Protein AF-A0A7C7CRY0-F1 (afdb_monomer)

Radius of gyration: 20.44 Å; Cα contacts (8 Å, |Δi|>4): 171; chains: 1; bounding box: 47×30×73 Å

Foldseek 3Di:
DDDDDDDPPDVPDPQPFPFPWDKDKDFPVPDDQQWWFQDPNFTWGWNDKDWDDPPDDFIKIWTWIAGP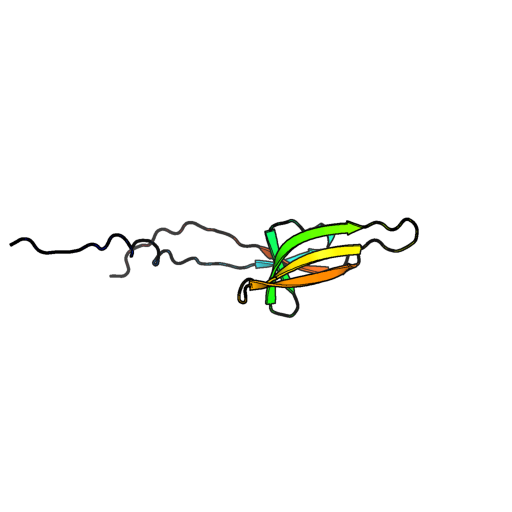VPRDIDIDIGTGGDITITIDTDGDRDDDDDDD

Structure (mmCIF, N/CA/C/O backbone):
data_AF-A0A7C7CRY0-F1
#
_entry.id   AF-A0A7C7CRY0-F1
#
loop_
_atom_site.group_PDB
_atom_site.id
_atom_site.type_symbol
_atom_site.label_atom_id
_atom_site.label_alt_id
_atom_site.label_comp_id
_atom_site.label_asym_id
_atom_site.label_entity_id
_atom_site.label_seq_id
_atom_site.pdbx_PDB_ins_code
_atom_site.Cartn_x
_atom_site.Cartn_y
_atom_site.Cartn_z
_atom_site.occupancy
_atom_site.B_iso_or_equiv
_atom_site.auth_seq_id
_atom_site.auth_comp_id
_atom_site.auth_asym_id
_atom_site.auth_atom_id
_atom_site.pdbx_PDB_model_num
ATOM 1 N N . MET A 1 1 ? -15.698 9.501 54.788 1.00 42.81 1 MET A N 1
ATOM 2 C CA . MET A 1 1 ? -16.188 10.594 53.923 1.00 42.81 1 MET A CA 1
ATOM 3 C C . MET A 1 1 ? -14.940 11.376 53.527 1.00 42.81 1 MET A C 1
ATOM 5 O O . MET A 1 1 ? -14.477 12.171 54.319 1.00 42.81 1 MET A O 1
ATOM 9 N N . TRP A 1 2 ? -14.157 10.947 52.539 1.00 36.72 2 TRP A N 1
ATOM 10 C CA . TRP A 1 2 ? -14.464 10.951 51.110 1.00 36.72 2 TRP A CA 1
ATOM 11 C C . TRP A 1 2 ? -13.926 9.704 50.389 1.00 36.72 2 TRP A C 1
ATOM 13 O O . TRP A 1 2 ? -12.774 9.310 50.534 1.00 36.72 2 TRP A O 1
ATOM 23 N N . ARG A 1 3 ? -14.837 9.102 49.638 1.00 37.97 3 ARG A N 1
ATOM 24 C CA . ARG A 1 3 ? -14.723 8.081 48.594 1.00 37.97 3 ARG A CA 1
ATOM 25 C C . ARG A 1 3 ? -14.927 8.917 47.305 1.00 37.97 3 ARG A C 1
ATOM 27 O O . ARG A 1 3 ? -15.762 9.810 47.349 1.00 37.97 3 ARG A O 1
ATOM 34 N N . GLU A 1 4 ? -14.118 8.870 46.243 1.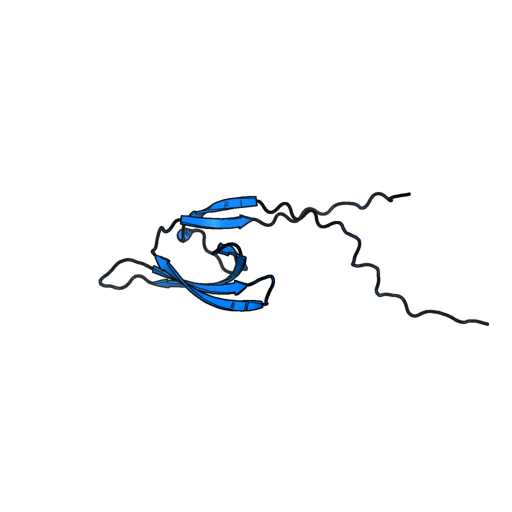00 36.78 4 GLU A N 1
ATOM 35 C CA . GLU A 1 4 ? -14.281 7.938 45.121 1.00 36.78 4 GLU A CA 1
ATOM 36 C C . GLU A 1 4 ? -13.483 8.414 43.876 1.00 36.78 4 GLU A C 1
ATOM 38 O O . GLU A 1 4 ? -13.426 9.601 43.577 1.00 36.78 4 GLU A O 1
ATOM 43 N N . PHE A 1 5 ? -12.952 7.430 43.138 1.00 36.81 5 PHE A N 1
ATOM 44 C CA . PHE A 1 5 ? -12.900 7.338 41.667 1.00 36.81 5 PHE A CA 1
ATOM 45 C C . PHE A 1 5 ? -11.760 7.997 40.872 1.00 36.81 5 PHE A C 1
ATOM 47 O O . PHE A 1 5 ? -11.869 9.038 40.233 1.00 36.81 5 PHE A O 1
ATOM 54 N N . VAL A 1 6 ? -10.711 7.182 40.735 1.00 46.31 6 VAL A N 1
ATOM 55 C CA . VAL A 1 6 ? -10.103 6.825 39.445 1.00 46.31 6 VAL A CA 1
ATOM 56 C C . VAL A 1 6 ? -11.176 6.692 38.348 1.00 46.31 6 VAL A C 1
ATOM 58 O O . VAL A 1 6 ? -11.940 5.733 38.346 1.00 46.31 6 VAL A O 1
ATOM 61 N N . SER A 1 7 ? -11.226 7.634 37.404 1.00 42.84 7 SER A N 1
ATOM 62 C CA . SER A 1 7 ? -11.927 7.479 36.117 1.00 42.84 7 SER A CA 1
ATOM 63 C C . SER A 1 7 ? -11.456 8.541 35.108 1.00 42.84 7 SER A C 1
ATOM 65 O O . SER A 1 7 ? -12.241 9.315 34.565 1.00 42.84 7 SER A O 1
ATOM 67 N N . LEU A 1 8 ? -10.150 8.592 34.835 1.00 39.84 8 LEU A N 1
ATOM 68 C CA . LEU A 1 8 ? -9.580 9.381 33.731 1.00 39.84 8 LEU A CA 1
ATOM 69 C C . LEU A 1 8 ? -9.324 8.508 32.494 1.00 39.84 8 LEU A C 1
ATOM 71 O O . LEU A 1 8 ? -8.260 8.592 31.892 1.00 39.84 8 LEU A O 1
ATOM 75 N N . ASN A 1 9 ? -10.263 7.633 32.115 1.00 40.09 9 ASN A N 1
ATOM 76 C CA . ASN A 1 9 ? -10.045 6.782 30.939 1.00 40.09 9 ASN A CA 1
ATOM 77 C C . ASN A 1 9 ? -11.277 6.521 30.064 1.00 40.09 9 ASN A C 1
ATOM 79 O O . ASN A 1 9 ? -11.398 5.454 29.470 1.00 40.09 9 ASN A O 1
ATOM 83 N N . SER A 1 10 ? -12.161 7.514 29.943 1.00 40.69 10 SER A N 1
ATOM 84 C CA . SER A 1 10 ? -13.332 7.427 29.049 1.00 40.69 10 SER A CA 1
ATOM 85 C C . SER A 1 10 ? -13.437 8.588 28.050 1.00 40.69 10 SER A C 1
ATOM 87 O O . SER A 1 10 ? -14.335 8.606 27.216 1.00 40.69 10 SER A O 1
ATOM 89 N N . TYR A 1 11 ? -12.488 9.531 28.064 1.00 38.75 11 TYR A N 1
ATOM 90 C CA . TYR A 1 11 ? -12.481 10.737 27.218 1.00 38.75 11 TYR A CA 1
ATOM 91 C C . TYR A 1 11 ? -11.828 10.535 25.837 1.00 38.75 11 TYR A C 1
ATOM 93 O O . TYR A 1 11 ? -11.209 11.443 25.293 1.00 38.75 11 TYR A O 1
ATOM 101 N N . TRP A 1 12 ? -11.939 9.335 25.262 1.00 43.34 12 TRP A N 1
ATOM 102 C CA . TRP A 1 12 ? -11.359 9.0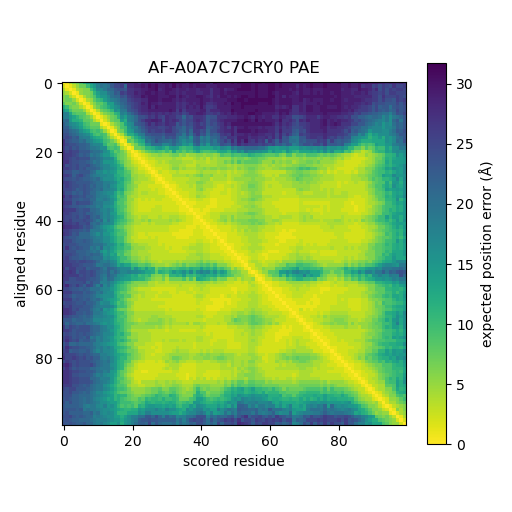36 23.943 1.00 43.34 12 TRP A CA 1
ATOM 103 C C . TRP A 1 12 ? -12.275 8.255 22.993 1.00 43.34 12 TRP A C 1
ATOM 105 O O . TRP A 1 12 ? -11.851 7.948 21.884 1.00 43.34 12 TRP A O 1
ATOM 115 N N . GLN A 1 13 ? -13.521 7.942 23.367 1.00 35.78 13 GLN A N 1
ATOM 116 C CA . GLN A 1 13 ? -14.366 7.052 22.551 1.00 35.78 13 GLN A CA 1
ATOM 117 C C . GLN A 1 13 ? -15.530 7.710 21.795 1.00 35.78 13 GLN A C 1
ATOM 119 O O . GLN A 1 13 ? -16.168 7.027 21.002 1.00 35.78 13 GLN A O 1
ATOM 124 N N . SER A 1 14 ? -15.804 9.006 21.960 1.00 38.53 14 SER A N 1
ATOM 125 C CA . SER A 1 14 ? -17.022 9.629 21.401 1.00 38.53 14 SER A CA 1
ATOM 126 C C . SER A 1 14 ? -16.787 10.692 20.325 1.00 38.53 14 SER A C 1
ATOM 128 O O . SER A 1 14 ? -17.693 11.459 20.002 1.00 38.53 14 SER A O 1
ATOM 130 N N . VAL A 1 15 ? -15.609 10.725 19.698 1.00 40.19 15 VAL A N 1
ATOM 131 C CA . VAL A 1 15 ? -15.449 11.487 18.452 1.00 40.19 15 VAL A CA 1
ATOM 132 C C . VAL A 1 15 ? -15.868 10.571 17.312 1.00 40.19 15 VAL A C 1
ATOM 134 O O . VAL A 1 15 ? -15.114 9.690 16.907 1.00 40.19 15 VAL A O 1
ATOM 137 N N . ASN A 1 16 ? -17.100 10.744 16.833 1.00 38.47 16 ASN A N 1
ATOM 138 C CA . ASN A 1 16 ? -17.607 10.090 15.632 1.00 38.47 16 ASN A CA 1
ATOM 139 C C . ASN A 1 16 ? -16.641 10.340 14.463 1.00 38.47 16 ASN A C 1
ATOM 141 O O . ASN A 1 16 ? -16.674 11.379 13.803 1.00 38.47 16 ASN A O 1
ATOM 145 N N . TYR A 1 17 ? -15.752 9.380 14.223 1.00 44.06 17 TYR A N 1
ATOM 146 C CA . TYR A 1 17 ? -14.850 9.359 13.085 1.00 44.06 17 TYR A CA 1
ATOM 147 C C . TYR A 1 17 ? -15.698 8.990 11.865 1.00 44.06 17 TYR A C 1
ATOM 149 O O . TYR A 1 17 ? -15.922 7.818 11.569 1.00 44.06 17 TYR A O 1
ATOM 157 N N . CYS A 1 18 ? -16.247 9.989 11.171 1.00 44.78 18 CYS A N 1
ATOM 158 C CA . CYS A 1 18 ? -16.859 9.771 9.863 1.00 44.78 18 CYS A CA 1
ATOM 159 C C . CYS A 1 18 ? -15.732 9.501 8.864 1.00 44.78 18 CYS A C 1
ATOM 161 O O . CYS A 1 18 ? -15.238 10.388 8.166 1.00 44.78 18 CYS A O 1
ATOM 163 N N . GLU A 1 19 ? -15.275 8.258 8.856 1.00 54.28 19 GLU A N 1
ATOM 164 C CA . GLU A 1 19 ? -14.240 7.750 7.976 1.00 54.28 19 GLU A CA 1
ATOM 165 C C . GLU A 1 19 ? -14.851 7.605 6.573 1.00 54.28 19 GLU A C 1
ATOM 167 O O . GLU A 1 19 ? -15.236 6.520 6.132 1.00 54.28 19 GLU A O 1
ATOM 172 N N . LYS A 1 20 ? -15.038 8.723 5.860 1.00 58.66 20 LYS A N 1
ATOM 173 C CA . LYS A 1 20 ? -15.509 8.682 4.471 1.00 58.66 20 LYS A CA 1
ATOM 174 C C . LYS A 1 20 ? -14.369 8.168 3.597 1.00 58.66 20 LYS A C 1
ATOM 176 O O . LYS A 1 20 ? -13.583 8.931 3.043 1.00 58.66 20 LYS A O 1
ATOM 181 N N . LEU A 1 21 ? -14.268 6.847 3.511 1.00 68.38 21 LEU A N 1
ATOM 182 C CA . LEU A 1 21 ? -13.282 6.155 2.695 1.00 68.38 21 LEU A CA 1
ATOM 183 C C . 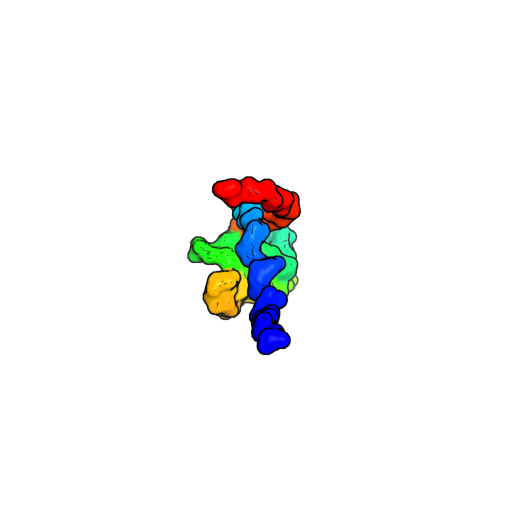LEU A 1 21 ? -13.654 6.319 1.224 1.00 68.38 21 LEU A C 1
ATOM 185 O O . LEU A 1 21 ? -14.653 5.770 0.755 1.00 68.38 21 LEU A O 1
ATOM 189 N N . ARG A 1 22 ? -12.850 7.082 0.484 1.00 80.88 22 ARG A N 1
ATOM 190 C CA . ARG A 1 22 ? -12.990 7.190 -0.969 1.00 80.88 22 ARG A CA 1
ATOM 191 C C . ARG A 1 22 ? -12.079 6.158 -1.625 1.00 80.88 22 ARG A C 1
ATOM 193 O O . ARG A 1 22 ? -10.865 6.205 -1.429 1.00 80.88 22 ARG A O 1
ATOM 200 N N . ILE A 1 23 ? -12.663 5.256 -2.413 1.00 84.94 23 ILE A N 1
ATOM 201 C CA . ILE A 1 23 ? -11.906 4.369 -3.302 1.00 84.94 23 ILE A CA 1
ATOM 202 C C . ILE A 1 23 ? -11.594 5.154 -4.573 1.00 84.94 23 ILE A C 1
ATOM 204 O O . ILE A 1 23 ? -12.497 5.704 -5.207 1.00 84.94 23 ILE A O 1
ATOM 208 N N . ILE A 1 24 ? -10.316 5.229 -4.920 1.00 88.31 24 ILE A N 1
ATOM 209 C CA . ILE A 1 24 ? -9.840 5.793 -6.179 1.00 88.31 24 ILE A CA 1
ATOM 210 C C . ILE A 1 24 ? -9.149 4.692 -6.980 1.00 88.31 24 ILE A C 1
ATOM 212 O O . ILE A 1 24 ? -8.426 3.860 -6.428 1.00 88.31 24 ILE A O 1
ATOM 216 N N . LEU A 1 25 ? -9.387 4.684 -8.288 1.00 88.56 25 LEU A N 1
ATOM 217 C CA . LEU A 1 25 ? -8.644 3.841 -9.214 1.00 88.56 25 LEU A CA 1
ATOM 218 C C . LEU A 1 25 ? -7.319 4.534 -9.524 1.00 88.56 25 LEU A C 1
ATOM 220 O O . LEU A 1 25 ? -7.313 5.654 -10.027 1.00 88.56 25 LEU A O 1
ATOM 224 N N . GLY A 1 26 ? -6.220 3.858 -9.216 1.00 89.50 26 GLY A N 1
ATOM 225 C CA . GLY A 1 26 ? -4.862 4.309 -9.485 1.00 89.50 26 GLY A CA 1
ATOM 226 C C . GLY A 1 26 ? -4.056 3.238 -10.210 1.00 89.50 26 GLY A C 1
ATOM 227 O O . GLY A 1 26 ? -4.558 2.177 -10.594 1.00 89.50 26 GLY A O 1
ATOM 228 N N . THR A 1 27 ? -2.769 3.506 -10.388 1.00 92.19 27 THR A N 1
ATOM 229 C CA . THR A 1 27 ? -1.807 2.533 -10.927 1.00 92.19 27 THR A CA 1
ATOM 230 C C . THR A 1 27 ? -0.731 2.218 -9.898 1.00 92.19 27 THR A C 1
ATOM 232 O O . THR A 1 27 ? -0.557 2.951 -8.925 1.00 92.19 27 THR A O 1
ATOM 235 N N . THR A 1 28 ? 0.054 1.161 -10.113 1.00 89.38 28 THR A N 1
ATOM 236 C CA . THR A 1 28 ? 1.181 0.817 -9.223 1.00 89.38 28 THR A CA 1
ATOM 237 C C . THR A 1 28 ? 2.199 1.948 -9.022 1.00 89.38 28 THR A C 1
ATOM 239 O O . THR A 1 28 ? 3.000 1.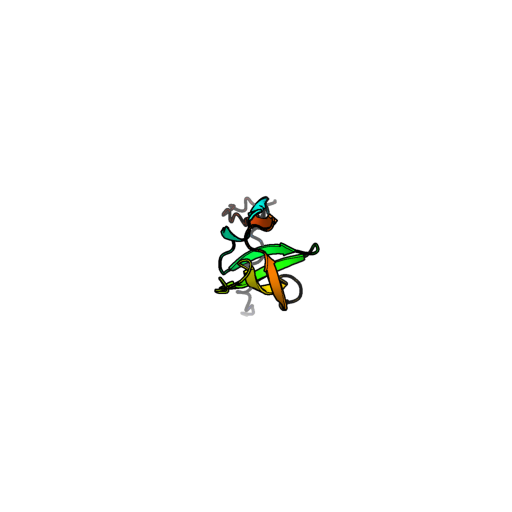881 -8.094 1.00 89.38 28 THR A O 1
ATOM 242 N N . ALA A 1 29 ? 2.188 2.985 -9.867 1.00 87.44 29 ALA A N 1
ATOM 243 C CA . ALA A 1 29 ? 3.019 4.178 -9.714 1.00 87.44 29 ALA A CA 1
ATOM 244 C C . ALA A 1 29 ? 2.622 5.046 -8.503 1.00 87.44 29 ALA A C 1
ATOM 246 O O . ALA A 1 29 ? 3.459 5.768 -7.952 1.00 87.44 29 ALA A O 1
ATOM 247 N N . GLU A 1 30 ? 1.366 4.960 -8.066 1.00 87.19 30 GLU A N 1
ATOM 248 C CA . GLU A 1 30 ? 0.821 5.709 -6.928 1.00 87.19 30 GLU A CA 1
ATOM 249 C C . GLU A 1 30 ? 1.022 4.993 -5.587 1.00 87.19 30 GLU A C 1
ATOM 251 O O . GLU A 1 30 ? 0.704 5.544 -4.534 1.00 87.19 30 GLU A O 1
ATOM 256 N N . ILE A 1 31 ? 1.600 3.786 -5.592 1.00 90.12 31 ILE A N 1
ATOM 257 C CA . ILE A 1 31 ? 1.922 3.063 -4.360 1.00 90.12 31 ILE A CA 1
ATOM 258 C C . ILE A 1 31 ? 2.949 3.868 -3.562 1.00 90.12 31 ILE A C 1
ATOM 260 O O . ILE A 1 31 ? 3.987 4.304 -4.071 1.00 90.12 31 ILE A O 1
ATOM 264 N N . ARG A 1 32 ? 2.640 4.069 -2.284 1.00 89.25 32 ARG A N 1
ATOM 265 C CA . ARG A 1 32 ? 3.498 4.723 -1.297 1.00 89.25 32 ARG A CA 1
ATOM 266 C C . ARG A 1 32 ? 3.458 3.929 0.003 1.00 89.25 32 ARG A C 1
ATOM 268 O O . ARG A 1 32 ? 2.493 3.213 0.273 1.00 89.25 32 ARG A O 1
ATOM 275 N N . ASN A 1 33 ? 4.493 4.081 0.824 1.00 90.19 33 ASN A N 1
ATOM 276 C CA . ASN A 1 33 ? 4.499 3.507 2.166 1.00 90.19 33 ASN A CA 1
ATOM 277 C C . ASN A 1 33 ? 3.337 4.081 2.980 1.00 90.19 33 ASN A C 1
ATOM 279 O O . ASN A 1 33 ? 3.002 5.258 2.856 1.00 90.19 33 ASN A O 1
ATOM 283 N N . ASN A 1 34 ? 2.734 3.240 3.816 1.00 89.56 34 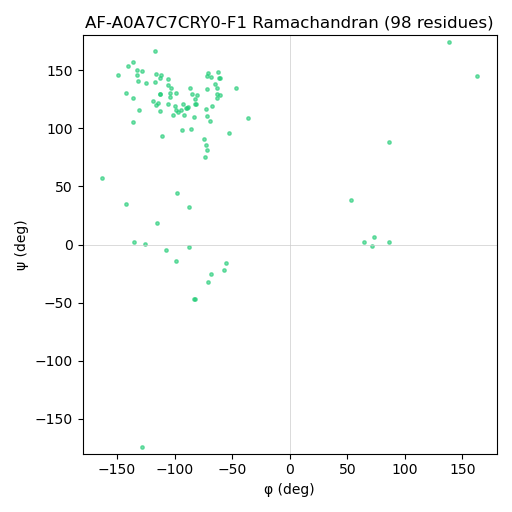ASN A N 1
ATOM 284 C CA . ASN A 1 34 ? 1.538 3.530 4.602 1.00 89.56 34 ASN A CA 1
ATOM 285 C C . ASN A 1 34 ? 0.250 3.802 3.807 1.00 89.56 34 ASN A C 1
ATOM 287 O O . ASN A 1 34 ? -0.778 4.040 4.440 1.00 89.56 34 ASN A O 1
ATOM 291 N N . ALA A 1 35 ? 0.259 3.721 2.472 1.00 90.75 35 ALA A N 1
ATOM 292 C CA . ALA A 1 35 ? -0.972 3.784 1.691 1.00 90.75 35 ALA A CA 1
ATOM 293 C C . ALA A 1 35 ? -1.892 2.603 2.038 1.00 90.75 35 ALA A C 1
ATOM 295 O O . ALA A 1 35 ? -1.421 1.511 2.366 1.00 90.75 35 ALA A O 1
ATOM 296 N N . VAL A 1 36 ? -3.203 2.814 1.951 1.00 91.50 36 VAL A N 1
ATOM 297 C CA . VAL A 1 36 ? -4.198 1.754 2.125 1.00 91.50 36 VAL A CA 1
ATOM 298 C C . VAL A 1 36 ? -4.734 1.368 0.757 1.00 91.50 36 VAL A C 1
ATOM 300 O O . VAL A 1 36 ? -5.176 2.220 -0.008 1.00 91.50 36 VAL A O 1
ATOM 303 N N . LEU A 1 37 ? -4.684 0.081 0.451 1.00 92.56 37 LEU A N 1
ATOM 304 C CA . LEU A 1 37 ? -5.162 -0.508 -0.790 1.00 92.56 37 LEU A CA 1
ATOM 305 C C . LEU A 1 37 ? -6.384 -1.376 -0.505 1.00 92.56 37 LEU A C 1
ATOM 307 O O . LEU A 1 37 ? -6.455 -2.036 0.538 1.00 92.56 37 LEU A O 1
ATOM 311 N N . LEU A 1 38 ? -7.323 -1.410 -1.444 1.00 91.50 38 LEU A N 1
ATOM 312 C CA . LEU A 1 38 ? -8.354 -2.437 -1.482 1.00 91.50 38 LEU A CA 1
ATOM 313 C C . LEU A 1 38 ? -7.838 -3.578 -2.361 1.00 91.50 38 LEU A C 1
ATOM 315 O O . LEU A 1 38 ? -7.638 -3.423 -3.562 1.00 91.50 38 LEU A O 1
ATOM 319 N N . HIS A 1 39 ? -7.554 -4.725 -1.749 1.00 89.69 39 HIS A N 1
ATOM 320 C CA . HIS A 1 39 ? -7.027 -5.884 -2.462 1.00 89.69 39 HIS A CA 1
ATOM 321 C C . HIS A 1 39 ? -7.744 -7.149 -1.997 1.00 89.69 39 HIS A C 1
ATOM 323 O O . HIS A 1 39 ? -7.806 -7.425 -0.798 1.00 89.69 39 HIS A O 1
ATOM 329 N N . LYS A 1 40 ? -8.307 -7.917 -2.942 1.00 87.56 40 LYS A N 1
ATOM 330 C CA . LYS A 1 40 ? -9.095 -9.139 -2.663 1.00 87.56 40 LYS A CA 1
ATOM 331 C C . LYS A 1 40 ? -10.238 -8.888 -1.656 1.00 87.56 40 LYS A C 1
ATOM 333 O O . LYS A 1 40 ? -10.483 -9.701 -0.770 1.00 87.56 40 LYS A O 1
ATOM 338 N N . GLY A 1 41 ? -10.890 -7.724 -1.752 1.00 87.50 41 GLY A N 1
ATOM 339 C CA . GLY A 1 41 ? -11.979 -7.311 -0.855 1.00 87.50 41 GLY A CA 1
ATOM 340 C C . GLY A 1 41 ? -11.541 -6.912 0.560 1.00 87.50 41 GLY A C 1
ATOM 341 O O . GLY A 1 41 ? -12.390 -6.663 1.411 1.00 87.50 41 GLY A O 1
ATOM 342 N N . LYS A 1 42 ? -10.232 -6.834 0.830 1.00 90.25 42 LYS A N 1
ATOM 343 C CA . LYS A 1 42 ? -9.682 -6.483 2.143 1.00 90.25 42 LYS A CA 1
ATOM 344 C C . LYS A 1 42 ? -8.903 -5.177 2.103 1.00 90.25 42 LYS A C 1
ATOM 346 O O . LYS A 1 42 ? -8.235 -4.868 1.116 1.00 90.25 42 LYS A O 1
ATOM 351 N N . ARG A 1 43 ? -8.960 -4.432 3.210 1.00 91.88 43 ARG A N 1
ATOM 352 C CA . ARG A 1 43 ? -8.200 -3.191 3.401 1.00 91.88 43 ARG A CA 1
ATOM 353 C C . ARG A 1 43 ? -6.792 -3.540 3.865 1.00 91.88 43 ARG A C 1
ATOM 355 O O . ARG A 1 43 ? -6.590 -4.013 4.983 1.00 91.88 43 ARG A O 1
ATOM 362 N N . MET A 1 44 ? -5.832 -3.321 2.983 1.00 93.69 44 MET A N 1
ATOM 363 C CA . MET A 1 44 ? -4.443 -3.722 3.148 1.00 93.69 44 MET A CA 1
ATOM 364 C C . MET A 1 44 ? -3.562 -2.478 3.201 1.00 93.69 44 MET A C 1
ATOM 366 O O . MET A 1 44 ? -3.524 -1.694 2.259 1.00 93.69 44 MET A O 1
ATOM 370 N N . LYS A 1 45 ? -2.834 -2.288 4.297 1.00 93.31 45 LYS A N 1
ATOM 371 C CA . LYS A 1 45 ? -1.859 -1.211 4.448 1.00 93.31 45 LYS A CA 1
ATOM 372 C C . LYS A 1 45 ? -0.514 -1.627 3.859 1.00 93.31 45 LYS A C 1
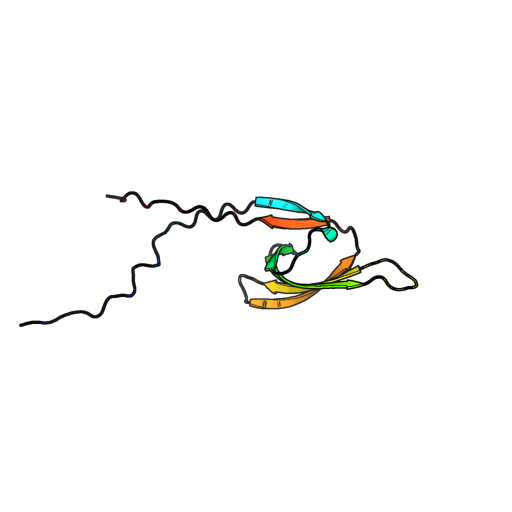ATOM 374 O O . LYS A 1 45 ? 0.019 -2.676 4.215 1.00 93.31 45 LYS A O 1
ATOM 379 N N . VAL A 1 46 ? 0.064 -0.793 3.005 1.00 94.62 46 VAL A N 1
ATOM 380 C CA . VAL A 1 46 ? 1.416 -0.980 2.469 1.00 94.62 46 VAL A CA 1
ATOM 381 C C . VAL A 1 46 ? 2.426 -0.682 3.572 1.00 94.62 46 VAL A C 1
ATOM 383 O O . VAL A 1 46 ? 2.499 0.443 4.064 1.00 94.62 46 VAL A O 1
ATOM 386 N N . LEU A 1 47 ? 3.203 -1.684 3.971 1.00 94.38 47 LEU A N 1
ATOM 387 C CA . LEU A 1 47 ? 4.336 -1.497 4.878 1.00 94.38 47 LEU A CA 1
ATOM 388 C C . LEU A 1 47 ? 5.569 -1.042 4.101 1.00 94.38 47 LEU A C 1
ATOM 390 O O . LEU A 1 47 ? 6.231 -0.086 4.489 1.00 94.38 47 LEU A O 1
ATOM 394 N N . GLU A 1 48 ? 5.836 -1.721 2.991 1.00 93.44 48 GLU A N 1
ATOM 395 C CA . GLU A 1 48 ? 7.008 -1.500 2.157 1.00 93.44 48 GLU A CA 1
ATOM 396 C C . GLU A 1 48 ? 6.666 -1.818 0.701 1.00 93.44 48 GLU A C 1
ATOM 398 O O . GLU A 1 48 ? 5.882 -2.736 0.425 1.00 93.44 48 GLU A O 1
ATOM 403 N N . PHE A 1 49 ? 7.264 -1.077 -0.229 1.00 93.56 49 PHE A N 1
ATOM 404 C CA . PHE A 1 49 ? 7.231 -1.396 -1.650 1.00 93.56 49 PHE A CA 1
ATOM 405 C C . PHE A 1 49 ? 8.629 -1.307 -2.262 1.00 93.56 49 PHE A C 1
ATOM 407 O O . PHE A 1 49 ? 9.436 -0.453 -1.903 1.00 93.56 49 PHE A O 1
ATOM 414 N N . GLN A 1 50 ? 8.887 -2.170 -3.237 1.00 93.31 50 GLN A N 1
ATOM 415 C CA . GLN A 1 50 ? 10.124 -2.207 -3.996 1.00 93.31 50 GLN A CA 1
ATOM 416 C C . GLN A 1 50 ? 9.787 -2.259 -5.481 1.00 93.31 50 GLN A C 1
ATOM 418 O O . GLN A 1 50 ? 9.208 -3.233 -5.964 1.00 93.31 50 GLN A O 1
ATOM 423 N N . HIS A 1 51 ? 10.165 -1.217 -6.216 1.00 90.62 51 HIS A N 1
ATOM 424 C CA . HIS A 1 51 ? 10.071 -1.211 -7.670 1.00 90.62 51 HIS A CA 1
ATOM 425 C C . HIS A 1 51 ? 11.361 -1.786 -8.258 1.00 90.62 51 HIS A C 1
ATOM 427 O O . HIS A 1 51 ? 12.442 -1.238 -8.047 1.00 90.62 51 HIS A O 1
ATOM 433 N N . VAL A 1 52 ? 11.248 -2.891 -8.990 1.00 92.38 52 VAL A N 1
ATOM 434 C CA . VAL A 1 52 ? 12.377 -3.576 -9.621 1.00 92.38 52 VAL A CA 1
ATOM 435 C C . VAL A 1 52 ? 12.256 -3.453 -11.136 1.00 92.38 52 VAL A C 1
ATOM 437 O O . VAL A 1 52 ? 11.217 -3.765 -11.719 1.00 92.38 52 VAL A O 1
ATOM 440 N N . LYS A 1 53 ? 13.346 -3.017 -11.773 1.00 90.94 53 LYS A N 1
ATOM 441 C CA . LYS A 1 53 ? 13.518 -3.001 -13.229 1.00 90.94 53 LYS A CA 1
ATOM 442 C C . LYS A 1 53 ? 14.578 -4.045 -13.592 1.00 90.94 53 LYS A C 1
ATOM 444 O O . LYS A 1 53 ? 15.766 -3.737 -13.498 1.00 90.94 53 LYS A O 1
ATOM 449 N N . PRO A 1 54 ? 14.195 -5.291 -13.916 1.00 89.50 54 PRO A N 1
ATOM 450 C CA . PRO A 1 54 ? 15.174 -6.292 -14.315 1.00 89.50 54 PRO A CA 1
ATOM 451 C C . PRO A 1 54 ? 15.829 -5.847 -15.628 1.00 89.50 54 PRO A C 1
ATOM 453 O O . PRO A 1 54 ? 15.143 -5.376 -16.529 1.00 89.50 54 PRO A O 1
ATOM 456 N N . GLY A 1 55 ? 17.151 -6.004 -15.756 1.00 83.75 55 GLY A N 1
ATOM 457 C CA . GLY A 1 55 ? 17.877 -5.605 -16.973 1.00 83.75 55 GLY A CA 1
ATOM 458 C C . GLY A 1 55 ? 17.350 -6.275 -18.252 1.00 83.75 55 GLY A C 1
ATOM 459 O O . GLY A 1 55 ? 17.518 -5.741 -19.343 1.00 83.75 55 GLY A O 1
ATOM 460 N N . LYS A 1 56 ? 16.659 -7.416 -18.111 1.00 80.25 56 LYS A N 1
ATOM 461 C CA . LYS A 1 56 ? 15.919 -8.109 -19.168 1.00 80.25 56 LYS A CA 1
ATOM 462 C C . LYS A 1 56 ? 14.562 -8.567 -18.613 1.00 80.25 56 LYS A C 1
ATOM 464 O O . LYS A 1 56 ? 14.513 -9.505 -17.823 1.00 80.25 56 LYS A O 1
ATOM 469 N N . GLY A 1 57 ? 13.474 -7.891 -18.989 1.00 82.81 57 GLY A N 1
ATOM 470 C CA . GLY A 1 57 ? 12.103 -8.219 -18.571 1.00 82.81 57 GLY A CA 1
ATOM 471 C C . GLY A 1 57 ? 11.249 -6.996 -18.219 1.00 82.81 57 GLY A C 1
ATOM 472 O O . GLY A 1 57 ? 11.732 -5.867 -18.203 1.00 82.81 57 GLY A O 1
ATOM 473 N N . GLY A 1 58 ? 9.964 -7.228 -17.942 1.00 87.25 58 GLY A N 1
ATOM 474 C CA . GLY A 1 58 ? 9.040 -6.182 -17.496 1.00 87.25 58 GLY A CA 1
ATOM 475 C C . GLY A 1 58 ? 9.335 -5.716 -16.067 1.00 87.25 58 GLY A C 1
ATOM 476 O O . GLY A 1 58 ? 9.777 -6.498 -15.225 1.00 87.25 58 GLY A O 1
ATOM 477 N N . ALA A 1 59 ? 9.082 -4.438 -15.784 1.00 91.12 59 ALA A N 1
ATOM 478 C CA . ALA A 1 59 ? 9.200 -3.898 -14.434 1.00 91.12 59 ALA A CA 1
ATOM 479 C C . ALA A 1 59 ? 8.067 -4.415 -13.529 1.00 91.12 59 ALA A C 1
ATOM 481 O O . ALA A 1 59 ? 6.928 -4.585 -13.973 1.00 91.12 59 ALA A O 1
ATOM 482 N N . PHE A 1 60 ? 8.366 -4.641 -12.251 1.00 92.69 60 PHE A N 1
ATOM 483 C CA . PHE A 1 60 ? 7.386 -5.104 -11.267 1.00 92.69 60 PHE A CA 1
ATOM 484 C C . PHE A 1 60 ? 7.578 -4.415 -9.916 1.00 92.69 60 PHE A C 1
ATOM 486 O O . PHE A 1 60 ? 8.674 -3.975 -9.562 1.00 92.69 60 PHE A O 1
ATOM 493 N N . VAL A 1 61 ? 6.497 -4.327 -9.150 1.00 94.00 61 VAL A N 1
ATOM 494 C CA . VAL A 1 61 ? 6.473 -3.758 -7.805 1.00 94.00 61 VAL A CA 1
ATOM 495 C C . VAL A 1 61 ? 6.175 -4.874 -6.814 1.00 94.00 61 VAL A C 1
ATOM 497 O O . VAL A 1 61 ? 5.092 -5.455 -6.827 1.00 94.00 61 VAL A O 1
ATOM 500 N N . ARG A 1 62 ? 7.133 -5.183 -5.941 1.00 94.12 62 ARG A N 1
ATOM 501 C CA . ARG A 1 62 ? 6.917 -6.069 -4.791 1.00 94.12 62 ARG A CA 1
ATOM 502 C C . ARG A 1 62 ? 6.403 -5.238 -3.633 1.00 94.12 62 ARG A C 1
ATOM 504 O O . ARG A 1 62 ? 6.944 -4.170 -3.367 1.00 94.12 62 ARG A O 1
ATOM 511 N N . THR A 1 63 ? 5.381 -5.716 -2.942 1.00 95.00 63 THR A N 1
ATOM 512 C CA . THR A 1 63 ? 4.806 -5.019 -1.792 1.00 95.00 63 THR A CA 1
ATOM 513 C C . THR A 1 63 ? 4.636 -5.961 -0.618 1.00 95.00 63 THR A C 1
ATOM 515 O O . THR A 1 63 ? 4.236 -7.117 -0.776 1.00 95.00 63 THR A O 1
ATOM 518 N N . LYS A 1 64 ? 4.915 -5.440 0.572 1.00 96.06 64 LYS A N 1
ATOM 519 C CA . LYS A 1 64 ? 4.581 -6.081 1.836 1.00 96.06 64 LYS A CA 1
ATOM 520 C C . LYS A 1 64 ? 3.338 -5.399 2.380 1.00 96.06 64 LYS A C 1
ATOM 522 O O . LYS A 1 64 ? 3.371 -4.222 2.743 1.00 96.06 64 LYS A O 1
ATOM 527 N N . LEU A 1 65 ? 2.232 -6.125 2.390 1.00 95.50 65 LEU A N 1
ATOM 528 C CA . LEU A 1 65 ? 0.920 -5.630 2.775 1.00 95.50 65 LEU A CA 1
ATOM 529 C C . LEU A 1 65 ? 0.543 -6.174 4.150 1.00 95.50 65 LEU A C 1
ATOM 531 O O . LEU A 1 65 ? 0.821 -7.328 4.465 1.00 95.50 65 LEU A O 1
ATOM 535 N N . LYS A 1 66 ? -0.113 -5.354 4.963 1.00 95.06 66 LYS A N 1
ATOM 536 C CA . LYS A 1 66 ? -0.678 -5.741 6.254 1.00 95.06 66 LYS A CA 1
ATOM 537 C C . LYS A 1 66 ? -2.183 -5.538 6.232 1.00 95.06 66 LYS A C 1
ATOM 539 O O . LYS A 1 66 ? -2.649 -4.427 6.004 1.00 95.06 66 LYS A O 1
ATOM 544 N N . ASP A 1 67 ? -2.936 -6.589 6.509 1.00 93.69 67 ASP A N 1
ATOM 545 C CA . ASP A 1 67 ? -4.381 -6.507 6.694 1.00 93.69 67 ASP A CA 1
ATOM 546 C C . ASP A 1 67 ? -4.692 -5.623 7.911 1.00 93.69 67 ASP A C 1
ATOM 548 O O . ASP A 1 67 ? -4.159 -5.845 9.001 1.00 93.69 67 ASP A O 1
ATOM 552 N N . ILE A 1 68 ? -5.523 -4.599 7.720 1.00 89.38 68 ILE A N 1
ATOM 553 C CA . ILE A 1 68 ? -5.887 -3.659 8.787 1.00 89.38 68 ILE A CA 1
ATOM 554 C C . ILE A 1 68 ? -6.794 -4.332 9.825 1.00 89.38 68 ILE A C 1
ATOM 556 O O . ILE A 1 68 ? -6.701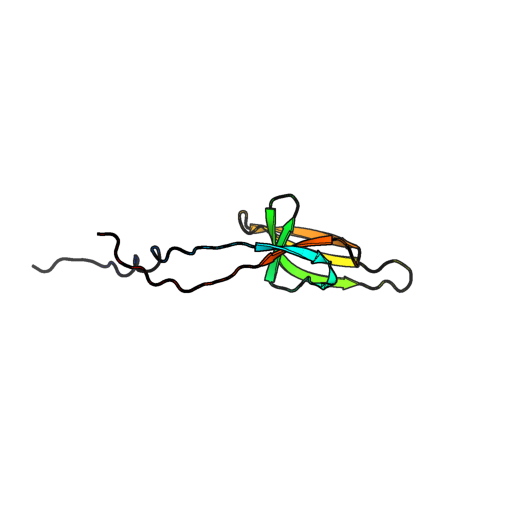 -4.007 11.004 1.00 89.38 68 ILE A O 1
ATOM 560 N N . GLN A 1 69 ? -7.636 -5.281 9.409 1.00 88.31 69 GLN A N 1
ATOM 561 C CA . GLN A 1 69 ? -8.584 -5.953 10.301 1.00 88.31 69 GLN A CA 1
ATOM 562 C C . GLN A 1 69 ? -7.916 -7.082 11.083 1.00 88.31 69 GLN A C 1
ATOM 564 O O . GLN A 1 69 ? -8.098 -7.196 12.289 1.00 88.31 69 GLN A O 1
ATOM 569 N N . THR A 1 70 ? -7.145 -7.927 10.394 1.00 91.75 70 THR A N 1
ATOM 570 C CA . THR A 1 70 ? -6.564 -9.135 11.008 1.00 91.75 70 THR A CA 1
ATOM 571 C C . THR A 1 70 ? -5.111 -8.963 11.443 1.00 91.75 70 THR A C 1
ATOM 573 O O . THR A 1 70 ? -4.571 -9.810 12.146 1.00 91.75 70 THR A O 1
ATOM 576 N N . GLY A 1 71 ? -4.433 -7.903 10.997 1.00 91.00 71 GLY A N 1
ATOM 577 C CA . GLY A 1 71 ? -3.007 -7.693 11.246 1.00 91.00 71 GLY A CA 1
ATOM 578 C C . GLY A 1 71 ? -2.076 -8.629 10.467 1.00 91.00 71 GLY A C 1
ATOM 579 O O . GLY A 1 71 ? -0.856 -8.478 10.579 1.00 91.00 71 GLY A O 1
ATOM 580 N N . LYS A 1 72 ? -2.613 -9.564 9.668 1.00 94.38 72 LYS A N 1
ATOM 581 C CA . LYS A 1 72 ? -1.839 -10.523 8.870 1.00 94.38 72 LYS A CA 1
ATOM 582 C C . LYS A 1 72 ? -0.985 -9.800 7.833 1.00 94.38 72 LYS A C 1
ATOM 584 O O . LYS A 1 72 ? -1.475 -8.937 7.111 1.00 94.38 72 LYS A O 1
ATOM 589 N N . ILE A 1 73 ? 0.276 -10.204 7.718 1.00 95.19 73 ILE A N 1
ATOM 590 C CA . ILE A 1 73 ? 1.203 -9.677 6.717 1.00 95.19 73 ILE A CA 1
ATOM 591 C C . ILE A 1 73 ? 1.264 -10.642 5.531 1.00 95.19 73 ILE A C 1
ATOM 593 O O . ILE A 1 73 ? 1.443 -11.846 5.717 1.00 95.19 73 ILE A O 1
ATOM 597 N N . ILE A 1 74 ? 1.115 -10.116 4.319 1.00 94.50 74 ILE A N 1
ATOM 598 C CA . ILE A 1 74 ? 1.212 -10.852 3.057 1.00 94.50 74 ILE A CA 1
ATOM 599 C C . ILE A 1 74 ? 2.189 -10.140 2.120 1.00 94.50 74 ILE A C 1
ATOM 601 O O . ILE A 1 74 ? 2.320 -8.918 2.157 1.00 94.50 74 ILE A O 1
ATOM 605 N N . ASN A 1 75 ? 2.869 -10.905 1.272 1.00 94.25 75 ASN A N 1
ATOM 606 C CA . ASN A 1 75 ? 3.720 -10.356 0.222 1.00 94.25 75 ASN A CA 1
ATOM 607 C C . ASN A 1 75 ? 2.998 -10.527 -1.112 1.00 94.25 75 ASN A C 1
ATOM 609 O O . ASN A 1 75 ? 2.692 -11.654 -1.496 1.00 94.25 75 ASN A O 1
ATOM 613 N N . GLU A 1 76 ? 2.739 -9.425 -1.807 1.00 93.06 76 GLU A N 1
ATOM 614 C CA . GLU A 1 76 ? 2.064 -9.427 -3.105 1.00 93.06 76 GLU A CA 1
ATOM 615 C C . GLU A 1 76 ? 2.950 -8.708 -4.129 1.00 93.06 76 GLU A C 1
ATOM 617 O O . GLU A 1 76 ? 3.573 -7.684 -3.825 1.00 93.06 76 GLU A O 1
ATOM 622 N N . THR A 1 77 ? 3.027 -9.252 -5.343 1.00 92.88 77 THR A N 1
ATOM 623 C CA . THR A 1 77 ? 3.779 -8.652 -6.452 1.00 92.88 77 THR A CA 1
ATOM 624 C C . THR A 1 77 ? 2.812 -8.186 -7.526 1.00 92.88 77 THR A C 1
ATOM 626 O O . THR A 1 77 ? 1.971 -8.954 -7.983 1.00 92.88 77 THR A O 1
ATOM 629 N N . PHE A 1 78 ? 2.961 -6.9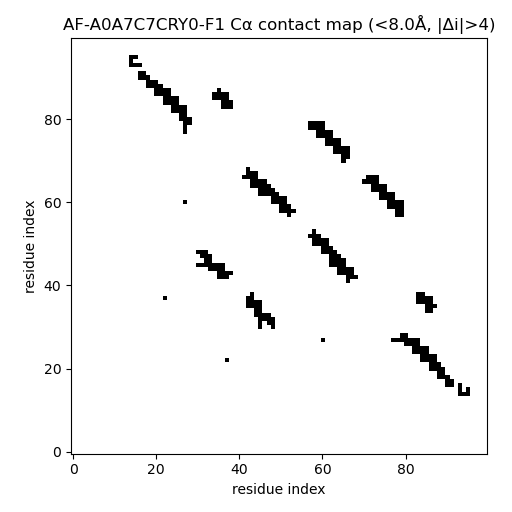36 -7.947 1.00 92.69 78 PHE A N 1
ATOM 630 C CA . PHE A 1 78 ? 2.175 -6.321 -9.007 1.00 92.69 78 PHE A CA 1
ATOM 631 C C . PHE A 1 78 ? 3.060 -6.041 -10.222 1.00 92.69 78 PHE A C 1
ATOM 633 O O . PHE A 1 78 ? 4.210 -5.625 -10.081 1.00 92.69 78 PHE A O 1
ATOM 640 N N . ASN A 1 79 ? 2.520 -6.212 -11.427 1.00 91.38 79 ASN A N 1
ATOM 641 C CA . ASN A 1 79 ? 3.189 -5.737 -12.639 1.00 91.38 79 ASN A CA 1
ATOM 642 C C . ASN A 1 79 ? 3.205 -4.205 -12.658 1.00 91.38 79 ASN A C 1
ATOM 644 O O . ASN A 1 79 ? 2.240 -3.569 -12.227 1.00 91.38 79 ASN A O 1
ATOM 648 N N . ALA A 1 80 ? 4.276 -3.601 -13.174 1.00 88.25 80 ALA A N 1
ATOM 649 C CA . ALA A 1 80 ? 4.319 -2.152 -13.332 1.00 88.25 80 ALA A CA 1
ATOM 650 C C . ALA A 1 80 ? 3.193 -1.681 -14.271 1.00 88.25 80 ALA A C 1
ATOM 652 O O . ALA A 1 80 ? 3.019 -2.212 -15.365 1.00 88.25 80 ALA A O 1
ATOM 653 N N . GLY A 1 81 ? 2.417 -0.692 -13.825 1.00 87.88 81 GLY A N 1
ATOM 654 C CA . GLY A 1 81 ? 1.267 -0.158 -14.557 1.00 87.88 81 GLY A CA 1
ATOM 655 C C . GLY A 1 81 ? -0.045 -0.910 -14.315 1.00 87.88 81 GLY A C 1
ATOM 656 O O . GLY A 1 81 ? -1.063 -0.533 -14.893 1.00 87.88 81 GLY A O 1
ATOM 657 N N . ALA A 1 82 ? -0.064 -1.934 -13.453 1.00 90.44 82 ALA A N 1
ATOM 658 C CA . ALA A 1 82 ? -1.313 -2.588 -13.075 1.00 90.44 82 ALA A CA 1
ATOM 659 C C . ALA A 1 82 ? -2.263 -1.599 -12.377 1.00 90.44 82 ALA A C 1
ATOM 661 O O . ALA A 1 82 ? -1.835 -0.723 -11.618 1.00 90.44 82 ALA A O 1
ATOM 662 N N . ARG A 1 83 ? -3.564 -1.754 -12.643 1.00 91.12 83 ARG A N 1
ATOM 663 C CA . ARG A 1 83 ? -4.614 -0.985 -11.973 1.00 91.12 83 ARG A CA 1
ATOM 664 C C . ARG A 1 83 ? -4.744 -1.462 -10.533 1.00 91.12 83 ARG A C 1
ATOM 666 O O . ARG A 1 83 ? -4.789 -2.665 -10.283 1.00 91.12 83 ARG A O 1
ATOM 673 N N . ILE A 1 84 ? -4.807 -0.514 -9.610 1.00 91.62 84 ILE A N 1
ATOM 674 C CA . ILE A 1 84 ? -4.968 -0.766 -8.181 1.00 91.62 84 ILE A CA 1
ATOM 675 C C . ILE A 1 84 ? -6.060 0.135 -7.618 1.00 91.62 84 ILE A C 1
ATOM 677 O O . ILE A 1 84 ? -6.275 1.249 -8.092 1.00 91.62 84 ILE A O 1
ATOM 681 N N . GLU A 1 85 ? -6.734 -0.345 -6.584 1.00 92.44 85 GLU A N 1
ATOM 682 C CA . GLU A 1 85 ? -7.719 0.430 -5.842 1.00 92.44 85 GLU A CA 1
ATOM 683 C C . GLU A 1 85 ? -7.061 0.975 -4.579 1.00 92.44 85 GLU A C 1
ATOM 685 O O . GLU A 1 85 ? -6.630 0.220 -3.703 1.00 92.44 85 GLU A O 1
ATOM 690 N N . ILE A 1 86 ? -6.959 2.296 -4.493 1.00 90.75 86 ILE A N 1
ATOM 691 C CA . ILE A 1 86 ? -6.372 2.990 -3.350 1.00 90.75 86 ILE A CA 1
ATOM 692 C C . ILE A 1 86 ? -7.512 3.562 -2.519 1.00 90.75 86 ILE A C 1
ATOM 694 O O . ILE A 1 86 ? -8.447 4.169 -3.040 1.00 90.75 86 ILE A O 1
ATOM 698 N N . ILE A 1 87 ? -7.433 3.379 -1.209 1.00 89.50 87 ILE A N 1
ATOM 699 C CA . ILE A 1 87 ? -8.367 3.963 -0.259 1.00 89.50 87 ILE A CA 1
ATOM 700 C C . ILE A 1 87 ? -7.731 5.237 0.290 1.00 89.50 87 ILE A C 1
ATOM 702 O O . ILE A 1 87 ? -6.726 5.192 1.005 1.00 89.50 87 ILE A O 1
ATOM 706 N N . ARG A 1 88 ? -8.333 6.384 -0.031 1.00 83.19 88 ARG A N 1
ATOM 707 C CA . ARG A 1 88 ? -7.949 7.669 0.550 1.00 83.19 88 ARG A CA 1
ATOM 708 C C . ARG A 1 88 ? -8.750 7.892 1.826 1.00 83.19 88 ARG A C 1
ATOM 710 O O . ARG A 1 88 ? -9.978 7.970 1.791 1.00 83.19 88 ARG A O 1
ATOM 717 N N . VAL A 1 89 ? -8.033 7.972 2.943 1.00 78.06 89 VAL A N 1
ATOM 718 C CA . VAL A 1 89 ? -8.602 8.282 4.255 1.00 78.06 89 VAL A CA 1
ATOM 719 C C . VAL A 1 89 ? -8.568 9.797 4.429 1.00 78.06 89 VAL A C 1
ATOM 721 O O . VAL A 1 89 ? -7.497 10.402 4.406 1.00 78.06 89 VAL A O 1
ATOM 724 N N . GLU A 1 90 ? -9.738 10.415 4.558 1.00 73.94 90 GLU A N 1
ATOM 725 C CA . GLU A 1 90 ? -9.866 11.821 4.936 1.00 73.94 90 GLU A CA 1
ATOM 726 C C . GLU A 1 90 ? -10.193 11.894 6.425 1.00 73.94 90 GLU A C 1
ATOM 728 O O . GLU A 1 90 ? -11.226 11.393 6.864 1.00 73.94 90 GLU A O 1
ATOM 733 N N . VAL A 1 91 ? -9.316 12.529 7.200 1.00 68.56 91 VAL A N 1
ATOM 734 C CA . VAL A 1 91 ? -9.568 12.814 8.613 1.00 68.56 91 VAL A CA 1
ATOM 735 C C . VAL A 1 91 ? -10.144 14.218 8.700 1.00 68.56 91 VAL A C 1
ATOM 737 O O . VAL A 1 91 ? -9.469 15.183 8.341 1.00 68.56 91 VAL A O 1
ATOM 740 N N . LYS A 1 92 ? -11.392 14.342 9.155 1.00 72.00 92 LYS A N 1
ATOM 741 C CA . LYS A 1 92 ? -12.015 15.640 9.433 1.00 72.00 92 LYS A CA 1
ATOM 742 C C . LYS A 1 92 ? -12.284 15.751 10.931 1.00 72.00 92 LYS A C 1
ATOM 744 O O . LYS A 1 92 ? -12.999 14.898 11.455 1.00 72.00 92 LYS A O 1
ATOM 749 N N . PRO A 1 93 ? -11.737 16.764 11.624 1.00 63.69 93 PRO A N 1
ATOM 750 C CA . PRO A 1 93 ? -12.113 17.022 13.005 1.00 63.69 93 PRO A CA 1
ATOM 751 C C . PRO A 1 93 ? -13.574 17.485 13.021 1.00 63.69 93 PRO A C 1
ATOM 753 O O . PRO A 1 93 ? -13.919 18.480 12.387 1.00 63.69 93 PRO A O 1
ATOM 756 N N . MET A 1 94 ? -14.441 16.738 13.700 1.00 66.94 94 MET A N 1
ATOM 757 C CA . MET A 1 94 ? -15.829 17.136 13.930 1.00 66.94 94 MET A CA 1
ATOM 758 C C . MET A 1 94 ? -15.988 17.569 15.382 1.00 66.94 94 MET A C 1
ATOM 760 O O . MET A 1 94 ? -15.461 16.924 16.288 1.00 66.94 94 MET A O 1
ATOM 764 N N . GLN A 1 95 ? -16.718 18.662 15.596 1.00 73.31 95 GLN A N 1
ATOM 765 C CA . GLN A 1 95 ? -17.134 19.080 16.926 1.00 73.31 95 GLN A CA 1
ATOM 766 C C . GLN A 1 95 ? -18.383 18.284 17.305 1.00 73.31 95 GLN A C 1
ATOM 768 O O . GLN A 1 95 ? -19.387 18.328 16.597 1.00 73.31 95 GLN A O 1
ATOM 773 N N . TYR A 1 96 ? -18.308 17.538 18.405 1.00 70.88 96 TYR A N 1
ATOM 774 C CA . TYR A 1 96 ? -19.473 16.876 18.978 1.00 70.88 96 TYR A CA 1
ATOM 775 C C . TYR A 1 96 ? -20.404 17.955 19.544 1.00 70.88 96 TYR A C 1
ATOM 777 O O . TYR A 1 96 ? -20.079 18.579 20.555 1.00 70.88 96 TYR A O 1
ATOM 785 N N . LEU A 1 97 ? -21.522 18.221 18.863 1.00 74.50 97 LEU A N 1
ATOM 786 C CA . LEU A 1 97 ? -22.646 18.910 19.488 1.00 74.50 97 LEU A CA 1
ATOM 787 C C . LEU A 1 97 ? -23.413 17.862 20.285 1.00 74.50 97 LEU A C 1
ATOM 789 O O . LEU A 1 97 ? -23.703 16.783 19.773 1.00 74.50 97 LEU A O 1
ATOM 793 N N . TYR A 1 98 ? -23.652 18.179 21.550 1.00 70.81 98 TYR A N 1
ATOM 794 C CA . TYR A 1 98 ? -24.320 17.318 22.508 1.00 70.81 98 TYR A CA 1
ATOM 795 C C . TYR A 1 98 ? -25.587 16.695 21.916 1.00 70.81 98 TYR A C 1
ATOM 797 O O . TYR A 1 98 ? -26.374 17.361 21.248 1.00 70.81 98 TYR A O 1
ATOM 805 N N . ASN A 1 99 ? -25.738 15.398 22.153 1.00 64.62 99 ASN A N 1
ATOM 806 C CA . ASN A 1 99 ? -26.972 14.679 21.911 1.00 64.62 99 ASN A CA 1
ATOM 807 C C . ASN A 1 99 ? -27.705 14.718 23.258 1.00 64.62 99 ASN A C 1
ATOM 809 O O . ASN A 1 99 ? -27.276 14.008 24.169 1.00 64.62 99 ASN A O 1
ATOM 813 N N . ASP A 1 100 ? -28.658 15.646 23.403 1.00 61.69 100 ASP A N 1
ATOM 814 C CA . ASP A 1 100 ? -29.519 15.766 24.596 1.00 61.69 100 ASP A CA 1
ATOM 815 C C . ASP A 1 100 ? -30.208 14.433 24.941 1.00 61.69 100 ASP A C 1
ATOM 817 O O . ASP A 1 100 ? -30.538 13.664 24.000 1.00 61.69 100 ASP A O 1
#

Sequence (100 aa):
MWREFVSLNSYWQSVNYCEKLRIILGTTAEIRNNAVLLHKGKRMKVLEFQHVKPGKGGAFVRTKLKDIQTGKIINETFNAGARIEIIRVEVKPMQYLYND

Mean predicted aligned error: 11.39 Å

pLDDT: mean 78.21, std 19.86, range [35.78, 96.06]

Nearest PDB structures (foldseek):
  1ueb-assembly2_B  TM=9.199E-01  e=2.801E-05  Thermus thermophilus
  3oyy-assembly1_A  TM=9.349E-01  e=6.950E-05  Pseudomonas aeruginosa
  4v6a-assembly2_CV  TM=9.279E-01  e=5.320E-05  Thermus thermophilus HB8
  1ueb-assembly1_A  TM=9.271E-01  e=4.781E-05  Thermus thermophilus
  6j7m-assembly2_N  TM=9.334E-01  e=2.135E-04  Pseudomonas aeruginosa PAO1

Secondary structure (DSSP, 8-state):
----------TTS-S------EEEEEEGGG--TT-EEEETTEEEEEEEEEEE--SSS--EEEEEEEETTT--EEEEEEETT-EEEEEEPP----------

Solvent-accessible surface area (backbone atoms only — not comparable to full-atom values): 6418 Å² total; per-residue (Å²): 141,86,84,87,78,94,74,94,80,70,94,79,77,77,72,80,74,72,70,62,67,43,78,41,87,45,37,54,82,72,68,48,70,70,37,37,29,54,52,98,91,36,58,27,32,26,68,43,73,46,82,46,73,50,98,80,68,77,44,33,34,40,34,38,30,27,32,72,86,79,63,50,74,47,79,51,75,44,55,61,70,38,80,40,40,36,43,48,80,53,88,72,95,71,82,83,72,83,82,129